Protein AF-A0A497J6K4-F1 (afdb_monomer_lite)

pLDDT: mean 95.67, std 3.27, range [85.44, 98.75]

Foldseek 3Di:
DFDFAQPDDDQKDWDADPFKIKIWGCDPVSPGTDPVDIDMDGDPVRRVVRVVVVCVRVVRTHGPVVVD

Radius of gyration: 13.37 Å; chains: 1; bounding box: 33×24×30 Å

Structure (mmCIF, N/CA/C/O backbone):
data_AF-A0A497J6K4-F1
#
_entry.id   AF-A0A497J6K4-F1
#
loop_
_atom_site.group_PDB
_atom_site.id
_atom_site.type_symbol
_atom_site.label_atom_id
_atom_site.label_alt_id
_atom_site.label_comp_id
_atom_site.label_asym_id
_atom_site.label_entity_id
_atom_site.label_seq_id
_atom_site.pdbx_PDB_ins_code
_atom_site.Cartn_x
_atom_site.Cartn_y
_atom_site.Cartn_z
_atom_site.occupancy
_atom_site.B_iso_or_equiv
_atom_site.auth_seq_id
_atom_site.auth_comp_id
_atom_site.auth_asym_id
_atom_site.auth_atom_id
_atom_site.pdbx_PDB_model_num
ATOM 1 N N . PHE A 1 1 ? 5.793 15.740 7.296 1.00 86.88 1 PHE A N 1
ATOM 2 C CA . PHE A 1 1 ? 5.376 15.002 6.088 1.00 86.88 1 PHE A CA 1
ATOM 3 C C . PHE A 1 1 ? 6.638 14.503 5.403 1.00 86.88 1 PHE A C 1
ATOM 5 O O . PHE A 1 1 ? 7.604 15.255 5.371 1.00 86.88 1 PHE A O 1
ATOM 12 N N . SER A 1 2 ? 6.652 13.253 4.940 1.00 94.50 2 SER A N 1
ATOM 13 C CA . SER A 1 2 ? 7.835 12.595 4.376 1.00 94.50 2 SER A CA 1
ATOM 14 C C . SER A 1 2 ? 7.420 11.796 3.144 1.00 94.50 2 SER A C 1
ATOM 16 O O . SER A 1 2 ? 6.367 11.163 3.157 1.00 94.50 2 SER A O 1
ATOM 18 N N . ILE A 1 3 ? 8.246 11.826 2.102 1.00 96.25 3 ILE A N 1
ATOM 19 C CA . ILE A 1 3 ? 8.052 11.077 0.856 1.00 96.25 3 ILE A CA 1
ATOM 20 C C . ILE A 1 3 ? 9.213 10.093 0.723 1.00 96.25 3 ILE A C 1
ATOM 22 O O . ILE A 1 3 ? 10.334 10.414 1.115 1.00 96.25 3 ILE A O 1
ATOM 26 N N . ARG A 1 4 ? 8.948 8.904 0.179 1.00 97.44 4 ARG A N 1
ATOM 27 C CA . ARG A 1 4 ? 9.972 7.922 -0.194 1.00 97.44 4 ARG A CA 1
ATOM 28 C C . ARG A 1 4 ? 9.658 7.346 -1.570 1.00 97.44 4 ARG A C 1
ATOM 30 O O . ARG A 1 4 ? 8.493 7.303 -1.960 1.00 97.44 4 ARG A O 1
ATOM 37 N N . ILE A 1 5 ? 10.688 6.888 -2.272 1.00 97.44 5 ILE A N 1
ATOM 38 C CA . ILE A 1 5 ? 10.589 6.316 -3.616 1.00 97.44 5 ILE A CA 1
ATOM 39 C C . ILE A 1 5 ? 10.867 4.816 -3.546 1.00 97.44 5 ILE A C 1
ATOM 41 O O . ILE A 1 5 ? 11.928 4.392 -3.086 1.00 97.44 5 ILE A O 1
ATOM 45 N N . PHE A 1 6 ? 9.907 4.014 -4.001 1.00 97.19 6 PHE A N 1
ATOM 46 C CA . PHE A 1 6 ? 10.096 2.584 -4.222 1.00 97.19 6 PHE A CA 1
ATOM 47 C C . PHE A 1 6 ? 10.627 2.385 -5.645 1.00 97.19 6 PHE A C 1
ATOM 49 O O . PHE A 1 6 ? 10.097 2.981 -6.578 1.00 97.19 6 PHE A O 1
ATOM 56 N N . LYS A 1 7 ? 11.701 1.605 -5.813 1.00 96.00 7 LYS A N 1
ATOM 57 C CA . LYS A 1 7 ? 12.414 1.507 -7.103 1.00 96.00 7 LYS A CA 1
ATOM 58 C C . LYS A 1 7 ? 11.713 0.634 -8.147 1.00 96.00 7 LYS A C 1
ATOM 60 O O . LYS A 1 7 ? 12.050 0.721 -9.321 1.00 96.00 7 LYS A O 1
ATOM 65 N N . GLU A 1 8 ? 10.795 -0.223 -7.719 1.00 94.25 8 GLU A N 1
ATOM 66 C CA . GLU A 1 8 ? 10.060 -1.139 -8.591 1.00 94.25 8 GLU A CA 1
ATOM 67 C C . GLU A 1 8 ? 8.616 -0.663 -8.799 1.00 94.25 8 GLU A C 1
ATOM 69 O O . GLU A 1 8 ? 8.121 0.219 -8.093 1.00 94.25 8 GLU A O 1
ATOM 74 N N . ASP A 1 9 ? 7.914 -1.284 -9.746 1.00 91.06 9 ASP A N 1
ATOM 75 C CA . ASP A 1 9 ? 6.511 -0.979 -10.015 1.00 91.06 9 ASP A CA 1
ATOM 76 C C . ASP A 1 9 ? 5.609 -1.416 -8.852 1.00 91.06 9 ASP A C 1
ATOM 78 O O . ASP A 1 9 ? 5.525 -2.596 -8.497 1.00 91.06 9 ASP A O 1
ATOM 82 N N . ILE A 1 10 ? 4.846 -0.471 -8.303 1.00 92.44 10 ILE A N 1
ATOM 83 C CA . ILE A 1 10 ? 3.764 -0.769 -7.363 1.00 92.44 10 ILE A CA 1
ATOM 84 C C . ILE A 1 10 ? 2.481 -1.008 -8.166 1.00 92.44 10 ILE A C 1
ATOM 86 O O . ILE A 1 10 ? 1.890 -0.082 -8.721 1.00 92.44 10 ILE A O 1
ATOM 90 N N .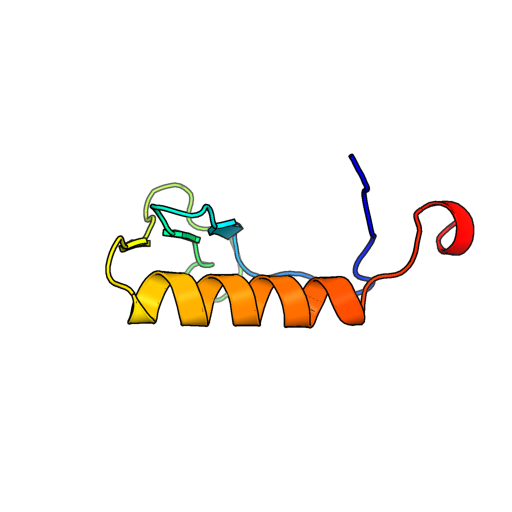 LYS A 1 11 ? 2.023 -2.265 -8.217 1.00 91.50 11 LYS A N 1
ATOM 91 C CA . LYS A 1 11 ? 0.803 -2.674 -8.942 1.00 91.50 11 LYS A CA 1
ATOM 92 C C . LYS A 1 11 ? -0.467 -2.624 -8.084 1.00 91.50 11 LYS A C 1
ATOM 94 O O . LYS A 1 11 ? -1.295 -3.530 -8.135 1.00 91.50 11 LYS A O 1
ATOM 99 N N . LEU A 1 12 ? -0.598 -1.587 -7.262 1.00 94.62 12 LEU A N 1
ATOM 100 C CA . LEU A 1 12 ? -1.748 -1.367 -6.383 1.00 94.62 12 LEU A CA 1
ATOM 101 C C . LEU A 1 12 ? -1.860 0.104 -5.976 1.00 94.62 12 LEU A C 1
ATOM 103 O O . LEU A 1 12 ? -0.874 0.840 -5.995 1.00 94.62 12 LEU A O 1
ATOM 107 N N . GLY A 1 13 ? -3.061 0.509 -5.579 1.00 96.00 13 GLY A N 1
ATOM 108 C CA . GLY A 1 13 ? -3.328 1.752 -4.865 1.00 96.00 13 GLY A CA 1
ATOM 109 C C . GLY A 1 13 ? -3.619 1.437 -3.402 1.00 96.00 13 GLY A C 1
ATOM 110 O O . GLY A 1 13 ? -4.335 0.484 -3.108 1.00 96.00 13 GLY A O 1
ATOM 111 N N . LEU A 1 14 ? -3.057 2.214 -2.477 1.00 97.62 14 LEU A N 1
ATOM 112 C CA . LEU A 1 14 ? -3.264 2.010 -1.046 1.00 97.62 14 LEU A CA 1
ATOM 113 C C . LEU A 1 14 ? -3.406 3.349 -0.331 1.00 97.62 14 LEU A C 1
ATOM 115 O O . LEU A 1 14 ? -2.501 4.180 -0.373 1.00 97.62 14 LEU A O 1
ATOM 119 N N . THR A 1 15 ? -4.506 3.515 0.395 1.00 97.88 15 THR A N 1
ATOM 120 C CA . THR A 1 15 ? -4.654 4.541 1.430 1.00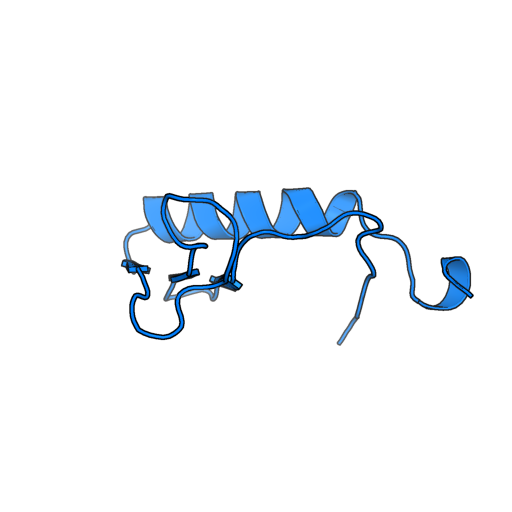 97.88 15 THR A CA 1
ATOM 121 C C . THR A 1 15 ? -5.088 3.858 2.716 1.00 97.88 15 THR A C 1
ATOM 123 O O . THR A 1 15 ? -6.099 3.164 2.744 1.00 97.88 15 THR A O 1
ATOM 126 N N . VAL A 1 16 ? -4.336 4.058 3.796 1.00 98.38 16 VAL A N 1
ATOM 127 C CA . VAL A 1 16 ? -4.689 3.541 5.121 1.00 98.38 16 VAL A CA 1
ATOM 128 C C . VAL A 1 16 ? -4.636 4.665 6.147 1.00 98.38 16 VAL A C 1
ATOM 130 O O . VAL A 1 16 ? -3.688 5.449 6.187 1.00 98.38 16 VAL A O 1
ATOM 133 N N . THR A 1 17 ? -5.677 4.750 6.966 1.00 97.94 17 THR A N 1
ATOM 134 C CA . THR A 1 17 ? -5.786 5.669 8.101 1.00 97.94 17 THR A CA 1
ATOM 135 C C . THR A 1 17 ? -5.988 4.881 9.393 1.00 97.94 17 THR A C 1
ATOM 137 O O . THR A 1 17 ? -5.946 3.652 9.413 1.00 97.94 17 THR A O 1
ATOM 140 N N . ASP A 1 18 ? -6.229 5.585 10.493 1.00 97.56 18 ASP A N 1
ATOM 141 C CA . ASP A 1 18 ? -6.646 4.994 11.763 1.00 97.56 18 ASP A CA 1
ATOM 142 C C . ASP A 1 18 ? -8.061 4.383 11.720 1.00 97.56 18 ASP A C 1
ATOM 144 O O . ASP A 1 18 ? -8.438 3.664 12.645 1.00 97.56 18 ASP A O 1
ATOM 148 N N . LYS A 1 19 ? -8.850 4.660 10.670 1.00 98.12 19 LYS A N 1
ATOM 149 C CA . LYS A 1 19 ? -10.270 4.273 10.578 1.00 98.12 19 LYS A CA 1
ATOM 150 C C . LYS A 1 19 ? -10.644 3.507 9.318 1.00 98.12 19 LYS A C 1
ATOM 152 O O . LYS A 1 19 ? -11.585 2.718 9.364 1.00 98.12 19 LYS A O 1
ATOM 157 N N . TYR A 1 20 ? -9.951 3.749 8.208 1.00 98.50 20 TYR A N 1
ATOM 158 C CA . TYR A 1 20 ? -10.306 3.177 6.913 1.00 98.50 20 TYR A CA 1
ATOM 159 C C . TYR A 1 20 ? -9.085 2.704 6.131 1.00 98.50 20 TYR A C 1
ATOM 161 O O . TYR A 1 20 ? -8.012 3.304 6.181 1.00 98.50 20 TYR A O 1
ATOM 169 N N . LEU A 1 21 ? -9.304 1.641 5.370 1.00 98.62 21 LEU A N 1
ATOM 170 C CA . LEU A 1 21 ? -8.468 1.161 4.284 1.00 98.62 21 LEU A CA 1
ATOM 171 C C . LEU A 1 21 ? -9.221 1.399 2.971 1.00 98.62 21 LEU A C 1
ATOM 173 O O . LEU A 1 21 ? -10.397 1.058 2.883 1.00 98.62 21 LEU A O 1
ATOM 177 N N . SER A 1 22 ? -8.532 1.938 1.973 1.00 98.25 22 SER A N 1
ATOM 178 C CA . SER A 1 22 ? -8.907 1.926 0.557 1.00 98.25 22 SER A CA 1
ATOM 179 C C . SER A 1 22 ? -7.781 1.223 -0.201 1.00 98.25 22 SER A C 1
ATOM 181 O O . SER A 1 22 ? -6.596 1.515 0.020 1.00 98.25 22 SER A O 1
ATOM 183 N N . PHE A 1 23 ? -8.144 0.227 -1.002 1.00 97.75 23 PHE A N 1
ATOM 184 C CA . PHE A 1 23 ? -7.221 -0.688 -1.654 1.00 97.75 23 PHE A CA 1
ATOM 185 C C . PHE A 1 23 ? -7.683 -1.024 -3.074 1.00 97.75 23 PHE A C 1
ATOM 187 O O . PHE A 1 23 ? -8.623 -1.797 -3.279 1.00 97.75 23 PHE A O 1
ATOM 194 N N . GLY A 1 24 ? -6.967 -0.471 -4.051 1.00 96.81 24 GLY A N 1
ATOM 195 C CA . GLY A 1 24 ? -7.225 -0.663 -5.472 1.00 96.81 24 GLY A CA 1
ATOM 196 C C . GLY A 1 24 ? -6.194 -1.579 -6.120 1.00 96.81 24 GLY A C 1
ATOM 197 O O . GLY A 1 24 ? -5.015 -1.585 -5.752 1.00 96.81 24 GLY A O 1
ATOM 198 N N . LEU A 1 25 ? -6.631 -2.343 -7.117 1.00 95.06 25 LEU A N 1
ATOM 199 C CA . LEU A 1 25 ? -5.824 -3.353 -7.796 1.00 95.06 25 LEU A CA 1
ATOM 200 C C . LEU A 1 25 ? -5.758 -3.108 -9.303 1.00 95.06 25 LEU A C 1
ATOM 202 O O . LEU A 1 25 ? -6.519 -2.337 -9.887 1.00 95.06 25 LEU A O 1
ATOM 206 N N . TYR A 1 26 ? -4.809 -3.785 -9.939 1.00 94.25 26 TYR A N 1
ATOM 207 C CA . TYR A 1 26 ? -4.776 -3.888 -11.391 1.00 94.25 26 TYR A CA 1
ATOM 208 C C . TYR A 1 26 ? -5.849 -4.862 -11.887 1.00 94.25 26 TYR A C 1
ATOM 210 O O . TYR A 1 26 ? -6.306 -5.734 -11.148 1.00 94.25 26 TYR A O 1
ATOM 218 N N . THR A 1 27 ? -6.218 -4.717 -13.159 1.00 92.06 27 THR A N 1
ATOM 219 C CA . THR A 1 27 ? -7.058 -5.666 -13.891 1.00 92.06 27 THR A CA 1
ATOM 220 C C . THR A 1 27 ? -6.468 -7.072 -13.815 1.00 92.06 27 THR A C 1
ATOM 222 O O . THR A 1 27 ? -5.259 -7.232 -13.655 1.00 92.06 27 THR A O 1
ATOM 225 N N . GLU A 1 28 ? -7.300 -8.106 -13.964 1.00 88.62 28 GLU A N 1
ATOM 226 C CA . G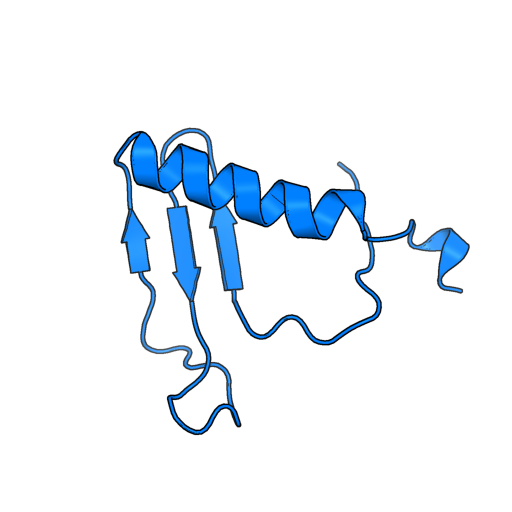LU A 1 28 ? -6.859 -9.508 -13.844 1.00 88.62 28 GLU A CA 1
ATOM 227 C C . GLU A 1 28 ? -5.708 -9.868 -14.798 1.00 88.62 28 GLU A C 1
ATOM 229 O O . GLU A 1 28 ? -4.850 -10.682 -14.466 1.00 88.62 28 GLU A O 1
ATOM 234 N N . ASP A 1 29 ? -5.643 -9.223 -15.969 1.00 91.19 29 ASP A N 1
ATOM 235 C CA . ASP A 1 29 ? -4.553 -9.399 -16.934 1.00 91.19 29 ASP A CA 1
ATOM 236 C C . ASP A 1 29 ? -3.251 -8.665 -16.549 1.00 91.19 29 ASP A C 1
ATOM 238 O O . ASP A 1 29 ? -2.238 -8.780 -17.243 1.00 91.19 29 ASP A O 1
ATOM 242 N N . GLY A 1 30 ? -3.271 -7.900 -15.455 1.00 87.31 30 GLY A N 1
ATOM 243 C CA . GLY A 1 30 ? -2.139 -7.197 -14.863 1.00 87.31 30 GLY A CA 1
ATOM 244 C C . GLY A 1 30 ? -1.613 -6.019 -15.681 1.00 87.31 30 GLY A C 1
ATOM 245 O O . GLY A 1 30 ? -0.522 -5.523 -15.379 1.00 87.31 30 GLY A O 1
ATOM 246 N N . LYS A 1 31 ? -2.336 -5.584 -16.724 1.00 90.12 31 LYS A N 1
ATOM 247 C CA . LYS A 1 31 ? -1.850 -4.571 -17.676 1.00 90.12 31 LYS A CA 1
ATOM 248 C C . LYS A 1 31 ? -2.196 -3.143 -17.287 1.00 90.12 31 LYS A C 1
ATOM 250 O O . LYS A 1 31 ? -1.498 -2.227 -17.719 1.00 90.12 31 LYS A O 1
ATOM 255 N N . ARG A 1 32 ? -3.281 -2.926 -16.542 1.00 92.56 32 ARG A N 1
ATOM 256 C CA . ARG A 1 32 ? -3.760 -1.587 -16.176 1.00 92.56 32 ARG A CA 1
ATOM 257 C C . ARG A 1 32 ? -4.256 -1.577 -14.742 1.00 92.56 32 ARG A C 1
ATOM 259 O O . ARG A 1 32 ? -4.817 -2.562 -14.283 1.00 92.56 32 ARG A O 1
ATOM 266 N N . TYR A 1 33 ? -4.085 -0.450 -14.066 1.00 93.94 33 TYR A N 1
ATOM 267 C CA . TYR A 1 33 ? -4.827 -0.172 -12.842 1.00 93.94 33 TYR A CA 1
ATOM 268 C C . TYR A 1 33 ? -6.324 -0.076 -13.170 1.00 93.94 33 TYR A C 1
ATOM 270 O O . TYR A 1 33 ? -6.667 0.556 -14.173 1.00 93.94 33 TYR A O 1
ATOM 278 N N . ASP A 1 34 ? -7.198 -0.691 -12.368 1.00 94.06 34 ASP A N 1
ATOM 279 C CA . ASP A 1 34 ? -8.647 -0.540 -12.534 1.00 94.06 34 ASP A CA 1
ATOM 280 C C . ASP A 1 34 ? -9.152 0.633 -11.677 1.00 94.06 34 ASP A C 1
ATOM 282 O O . ASP A 1 34 ? -9.213 0.519 -10.454 1.00 94.06 34 ASP A O 1
ATOM 286 N N . PRO A 1 35 ? -9.522 1.778 -12.277 1.00 90.19 35 PRO A N 1
ATOM 287 C CA . PRO A 1 35 ? -10.013 2.920 -11.516 1.00 90.19 35 PRO A CA 1
ATOM 288 C C . PRO A 1 35 ? -11.462 2.752 -11.035 1.00 90.19 35 PRO A C 1
ATOM 290 O O . PRO A 1 35 ? -11.943 3.604 -10.292 1.00 90.19 35 PRO A O 1
ATOM 293 N N . ASN A 1 36 ? -12.182 1.717 -11.483 1.00 92.56 36 ASN A N 1
ATOM 294 C CA . ASN A 1 36 ? -13.611 1.556 -11.206 1.00 92.56 36 ASN A CA 1
ATOM 295 C C . ASN A 1 36 ? -13.892 0.699 -9.968 1.00 92.56 36 ASN A C 1
ATOM 297 O O . ASN A 1 36 ? -15.030 0.674 -9.498 1.00 92.56 36 ASN A O 1
ATOM 301 N N . VAL A 1 37 ? -12.887 -0.016 -9.458 1.00 91.62 37 VAL A N 1
ATOM 302 C CA . VAL A 1 37 ? -13.033 -0.939 -8.331 1.00 91.62 37 VAL A CA 1
ATOM 303 C C . VAL A 1 37 ? -12.064 -0.550 -7.225 1.00 91.62 37 VAL A C 1
ATOM 305 O O . VAL A 1 37 ? -10.8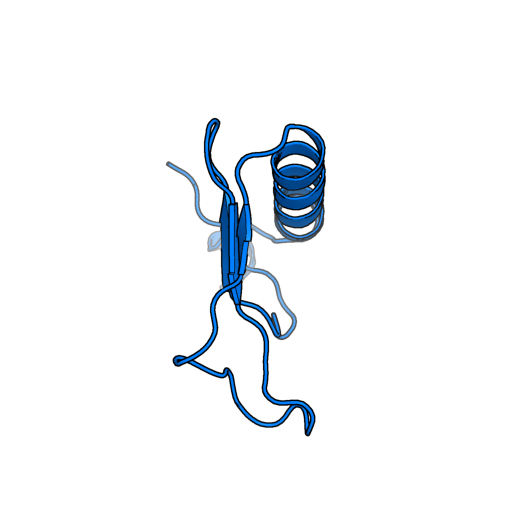53 -0.522 -7.424 1.00 91.62 37 VAL A O 1
ATOM 308 N N . ASP A 1 38 ? -12.612 -0.295 -6.039 1.00 94.94 38 ASP A N 1
ATOM 309 C CA . ASP A 1 38 ? -11.837 -0.039 -4.830 1.00 94.94 38 ASP A CA 1
ATOM 310 C C . ASP A 1 38 ? -12.410 -0.845 -3.663 1.00 94.94 38 ASP A C 1
ATOM 312 O O . ASP A 1 38 ? -13.624 -0.870 -3.432 1.00 94.94 38 ASP A O 1
ATOM 316 N N . LEU A 1 39 ? -11.533 -1.531 -2.932 1.00 95.62 39 LEU A N 1
ATOM 317 C CA . LEU A 1 39 ? -11.905 -2.286 -1.744 1.00 95.62 39 LEU A CA 1
ATOM 318 C C . LEU A 1 39 ? -11.780 -1.375 -0.527 1.00 95.62 39 LEU A C 1
ATOM 320 O O . LEU A 1 39 ? -10.680 -0.988 -0.136 1.00 95.62 39 LEU A O 1
ATOM 324 N N . VAL A 1 40 ? -12.917 -1.071 0.100 1.00 97.56 40 VAL A N 1
ATOM 325 C CA . VAL A 1 40 ? -12.964 -0.247 1.311 1.00 97.56 40 VAL A CA 1
ATOM 326 C C . VAL A 1 40 ? -13.205 -1.125 2.535 1.00 97.56 40 VAL A C 1
ATOM 328 O O . VAL A 1 40 ? -14.155 -1.906 2.580 1.00 97.56 40 VAL A O 1
ATOM 331 N N . GLY A 1 41 ? -12.354 -0.982 3.550 1.00 97.62 41 GLY A N 1
ATOM 332 C CA . GLY A 1 41 ? -12.435 -1.733 4.801 1.00 97.62 41 GLY A CA 1
ATOM 333 C C . GLY A 1 41 ? -12.310 -0.840 6.034 1.00 97.62 41 GLY A C 1
ATOM 334 O O . GLY A 1 41 ? -11.639 0.187 6.006 1.00 97.62 41 GLY A O 1
ATOM 335 N N . SER A 1 42 ? -12.942 -1.246 7.135 1.00 98.31 42 SER A N 1
ATOM 336 C CA . SER A 1 42 ? -12.875 -0.553 8.435 1.00 98.31 42 SER A CA 1
ATOM 337 C C . SER A 1 42 ? -12.683 -1.500 9.626 1.00 98.31 42 SER A C 1
ATOM 339 O O . SER A 1 42 ? -12.643 -1.057 10.775 1.00 98.31 42 SER A O 1
ATOM 341 N N . SER A 1 43 ? -12.560 -2.812 9.382 1.00 98.56 43 SER A N 1
ATOM 342 C CA . SER A 1 43 ? -12.266 -3.774 10.446 1.00 98.56 43 SER A CA 1
ATOM 343 C C . SER A 1 43 ? -10.832 -3.609 10.948 1.00 98.56 43 SER A C 1
ATOM 345 O O . SER A 1 43 ? -9.945 -3.169 10.214 1.00 98.56 43 SER A O 1
ATOM 347 N N . LYS A 1 44 ? -10.573 -4.004 12.198 1.00 98.44 44 LYS A N 1
ATOM 348 C CA . LYS A 1 44 ? -9.224 -3.926 12.783 1.00 98.44 44 LYS A CA 1
ATOM 349 C C . LYS A 1 44 ? -8.210 -4.727 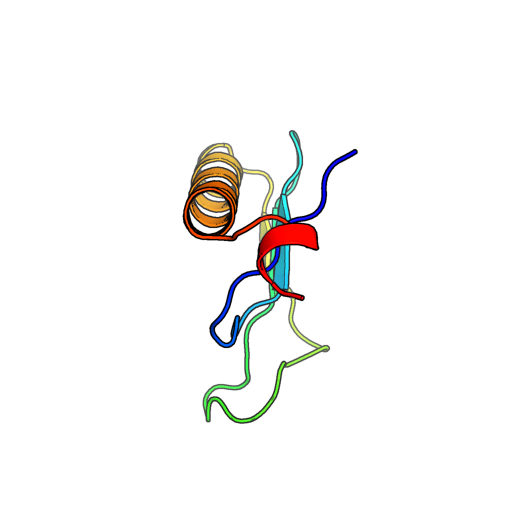11.969 1.00 98.44 44 LYS A C 1
ATOM 351 O O . LYS A 1 44 ? -7.069 -4.302 11.816 1.00 98.44 44 LYS A O 1
ATOM 356 N N . GLU A 1 45 ? -8.640 -5.859 11.427 1.00 98.38 45 GLU A N 1
ATOM 357 C CA . GLU A 1 45 ? -7.840 -6.745 10.591 1.00 98.38 45 GLU A CA 1
ATOM 358 C C . GLU A 1 45 ? -7.479 -6.062 9.268 1.00 98.38 45 GLU A C 1
ATOM 360 O O . GLU A 1 45 ? -6.315 -6.089 8.876 1.00 98.38 45 GLU A O 1
ATOM 365 N N . ALA A 1 46 ? -8.437 -5.382 8.624 1.00 98.19 46 ALA A N 1
ATOM 366 C CA . ALA A 1 46 ? -8.188 -4.625 7.399 1.00 98.19 46 ALA A CA 1
ATOM 367 C C . ALA A 1 46 ? -7.191 -3.481 7.641 1.00 98.19 46 ALA A C 1
ATOM 369 O O . ALA A 1 46 ? -6.233 -3.325 6.886 1.00 98.19 46 ALA A O 1
ATOM 370 N N . LEU A 1 47 ? -7.361 -2.723 8.729 1.00 98.75 47 LEU A N 1
ATOM 371 C CA . LEU A 1 47 ? -6.452 -1.628 9.087 1.00 98.75 47 LEU A CA 1
ATOM 372 C C . LEU A 1 47 ? -5.045 -2.136 9.421 1.00 98.75 47 LEU A C 1
ATOM 374 O O . LEU A 1 47 ? -4.053 -1.565 8.968 1.00 98.75 47 LEU A O 1
ATOM 378 N N . SER A 1 48 ? -4.947 -3.230 10.181 1.00 98.56 48 SER A N 1
ATOM 379 C CA . SER A 1 48 ? -3.665 -3.844 10.533 1.00 98.56 48 SER A CA 1
ATOM 380 C C . SER A 1 48 ? -2.935 -4.368 9.298 1.00 98.56 48 SER A C 1
ATOM 382 O O . SER A 1 48 ? -1.747 -4.086 9.128 1.00 98.56 48 SER A O 1
ATOM 384 N N . TRP A 1 49 ? -3.646 -5.062 8.407 1.00 98.50 49 TRP A N 1
ATOM 385 C CA . TRP A 1 49 ? -3.089 -5.550 7.151 1.00 98.50 49 TRP A CA 1
ATOM 386 C C . TRP A 1 49 ? -2.642 -4.399 6.240 1.00 98.50 49 TRP A C 1
ATOM 388 O O . TRP A 1 49 ? -1.506 -4.403 5.766 1.00 98.50 49 TRP A O 1
ATOM 398 N N . GLY A 1 50 ? -3.479 -3.371 6.065 1.00 98.38 50 GLY A N 1
ATOM 399 C CA . GLY A 1 50 ? -3.165 -2.199 5.245 1.00 98.38 50 GLY A CA 1
ATOM 400 C C . GLY A 1 50 ? -1.951 -1.422 5.756 1.00 98.38 50 GLY A C 1
ATOM 401 O O . GLY A 1 50 ? -1.069 -1.061 4.979 1.00 98.38 50 GLY A O 1
ATOM 402 N N . MET A 1 51 ? -1.844 -1.225 7.074 1.00 98.62 51 MET A N 1
ATOM 403 C CA . MET A 1 51 ? -0.667 -0.608 7.693 1.00 98.62 51 MET A CA 1
ATOM 404 C C . MET A 1 51 ? 0.586 -1.477 7.520 1.00 98.62 51 MET A C 1
ATOM 406 O O . MET A 1 51 ? 1.670 -0.958 7.255 1.00 98.62 51 MET A O 1
ATOM 410 N N . GLY A 1 52 ? 0.448 -2.801 7.629 1.00 98.56 52 GLY A N 1
ATOM 411 C CA . GLY A 1 52 ? 1.529 -3.743 7.346 1.00 98.56 52 GLY A CA 1
ATOM 412 C C . GLY A 1 52 ? 2.042 -3.623 5.909 1.00 98.56 52 GLY A C 1
ATOM 413 O O . GLY A 1 52 ? 3.252 -3.531 5.697 1.00 98.56 52 GLY A O 1
ATOM 414 N N . LEU A 1 53 ? 1.133 -3.543 4.933 1.00 98.06 53 LEU A N 1
ATOM 415 C CA . LEU A 1 53 ? 1.474 -3.359 3.523 1.00 98.06 53 LEU A CA 1
ATOM 416 C C . LEU A 1 53 ? 2.137 -1.998 3.263 1.00 98.06 53 LEU A C 1
ATOM 418 O O . LEU A 1 53 ? 3.156 -1.935 2.577 1.00 98.06 53 LEU A O 1
ATOM 422 N N . PHE A 1 54 ? 1.626 -0.919 3.863 1.00 98.00 54 PHE A N 1
ATOM 423 C CA . PHE A 1 54 ? 2.268 0.397 3.797 1.00 98.00 54 PHE A CA 1
ATOM 424 C C . PHE A 1 54 ? 3.709 0.340 4.319 1.00 98.00 54 PHE A C 1
ATOM 426 O O . PHE A 1 54 ? 4.633 0.780 3.634 1.00 98.00 54 PHE A O 1
ATOM 433 N N . LYS A 1 55 ? 3.924 -0.253 5.502 1.00 98.31 55 LYS A N 1
ATOM 434 C CA . LYS A 1 55 ? 5.262 -0.396 6.095 1.00 98.31 55 LYS A CA 1
ATOM 435 C C . LYS A 1 55 ? 6.188 -1.253 5.236 1.00 98.31 55 LYS A C 1
ATOM 437 O O . LYS A 1 55 ? 7.354 -0.904 5.096 1.00 98.31 55 LYS A O 1
ATOM 442 N N . TYR A 1 56 ? 5.677 -2.324 4.624 1.00 98.00 56 TYR A N 1
ATOM 443 C CA . TYR A 1 56 ? 6.457 -3.175 3.723 1.00 98.00 56 TYR A CA 1
ATOM 444 C C . TYR A 1 56 ? 7.123 -2.368 2.601 1.00 98.00 56 TYR A C 1
ATOM 446 O O . TYR A 1 56 ? 8.327 -2.535 2.377 1.00 98.00 56 TYR A O 1
ATOM 454 N N . TYR A 1 57 ? 6.360 -1.495 1.931 1.00 97.94 57 TYR A N 1
ATOM 455 C CA . TYR A 1 57 ? 6.893 -0.611 0.894 1.00 97.94 57 TYR A CA 1
ATOM 456 C C . TYR A 1 57 ? 7.750 0.494 1.499 1.00 97.94 57 TYR A C 1
ATOM 458 O O . TYR A 1 57 ? 8.877 0.690 1.062 1.00 97.94 57 TYR A O 1
ATOM 466 N N . TRP A 1 58 ? 7.258 1.171 2.540 1.00 97.50 58 TRP A N 1
ATOM 467 C CA . TRP A 1 58 ? 7.968 2.271 3.187 1.00 97.50 58 TRP A CA 1
ATOM 468 C C . TRP A 1 58 ? 9.387 1.885 3.594 1.00 97.50 58 TRP A C 1
ATOM 470 O O . TRP A 1 58 ? 10.327 2.596 3.257 1.00 97.50 58 TRP A O 1
ATOM 480 N N . ASP A 1 59 ? 9.549 0.754 4.279 1.00 97.94 59 ASP A N 1
ATOM 481 C CA . ASP A 1 59 ? 10.830 0.302 4.823 1.00 97.94 59 ASP A CA 1
ATOM 482 C C . ASP A 1 59 ? 11.825 -0.126 3.723 1.00 97.94 59 ASP A C 1
ATOM 484 O O . ASP A 1 59 ? 13.025 -0.188 3.981 1.00 97.94 59 ASP A O 1
ATOM 488 N N . ARG A 1 60 ? 11.349 -0.373 2.493 1.00 97.88 60 ARG A N 1
ATOM 489 C CA . ARG A 1 60 ? 12.159 -0.720 1.306 1.00 97.88 60 ARG A CA 1
ATOM 490 C C . ARG A 1 60 ? 12.349 0.434 0.323 1.00 97.88 60 ARG A C 1
ATOM 492 O O . ARG A 1 60 ? 13.127 0.310 -0.620 1.00 97.88 60 ARG A O 1
ATOM 499 N N . SER A 1 61 ? 11.633 1.532 0.509 1.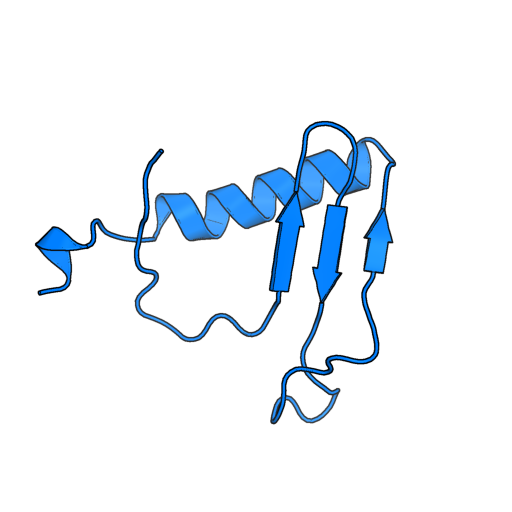00 98.00 61 SER A N 1
ATOM 500 C CA . SER A 1 61 ? 11.796 2.735 -0.298 1.00 98.00 61 SER A CA 1
ATOM 501 C C . SER A 1 61 ? 13.021 3.527 0.155 1.00 98.00 61 SER A C 1
ATOM 503 O O . SER A 1 61 ? 13.464 3.412 1.293 1.00 98.00 61 SER A O 1
ATOM 505 N N . ILE A 1 62 ? 13.556 4.385 -0.701 1.00 97.94 62 ILE A N 1
ATOM 506 C CA . ILE A 1 62 ? 14.669 5.291 -0.373 1.00 97.94 62 ILE A CA 1
ATOM 507 C C . ILE A 1 62 ? 14.188 6.739 -0.314 1.00 97.94 62 ILE A C 1
ATOM 509 O O . ILE A 1 62 ? 13.051 7.029 -0.705 1.00 97.94 62 ILE A O 1
ATOM 513 N N . SER A 1 63 ? 15.001 7.645 0.224 1.00 96.94 63 SER A N 1
ATOM 514 C CA . SER A 1 63 ? 14.661 9.064 0.179 1.00 96.94 63 SER A CA 1
ATOM 515 C C . SER A 1 63 ? 14.704 9.590 -1.269 1.00 96.94 63 SER A C 1
ATOM 517 O O . SER A 1 63 ? 15.383 9.006 -2.119 1.00 96.94 63 SER A O 1
ATOM 519 N N . PRO A 1 64 ? 13.978 10.675 -1.592 1.00 96.38 64 PRO A N 1
ATOM 520 C CA . PRO A 1 64 ? 14.080 11.310 -2.902 1.00 96.38 64 PRO A CA 1
ATOM 521 C C . PRO A 1 64 ? 15.512 11.740 -3.252 1.00 96.38 64 PRO A C 1
ATOM 523 O O . PRO A 1 64 ? 15.902 11.658 -4.411 1.00 96.38 64 PRO A O 1
ATOM 526 N N . GLU A 1 65 ? 16.303 12.151 -2.259 1.00 95.62 65 GLU A N 1
ATOM 527 C CA . GLU A 1 65 ? 17.702 12.557 -2.432 1.00 95.62 65 GLU A CA 1
ATOM 528 C C . GLU A 1 65 ? 18.617 11.381 -2.798 1.00 95.62 65 GLU A C 1
ATOM 530 O O . GLU A 1 65 ? 19.563 11.570 -3.549 1.00 95.62 65 GLU A O 1
ATOM 535 N N . GLU A 1 66 ? 18.337 10.171 -2.303 1.00 94.25 66 GLU A N 1
ATOM 536 C CA . GLU A 1 66 ? 19.085 8.949 -2.649 1.00 94.25 66 GLU A CA 1
ATOM 537 C C . GLU A 1 66 ? 18.740 8.396 -4.046 1.00 94.25 66 GLU A C 1
ATOM 539 O O . GLU A 1 66 ? 19.403 7.476 -4.533 1.00 94.25 66 GLU A O 1
ATOM 544 N N . TYR A 1 67 ? 17.648 8.869 -4.655 1.00 92.06 67 TYR A N 1
ATOM 545 C CA . TYR A 1 67 ? 17.173 8.394 -5.957 1.00 92.06 67 TYR A CA 1
ATOM 546 C C . TYR A 1 67 ? 17.733 9.210 -7.134 1.00 92.06 67 TYR A C 1
ATOM 548 O O . TYR A 1 67 ? 17.825 8.672 -8.238 1.00 92.06 67 TYR A O 1
ATOM 556 N N . LEU A 1 68 ? 18.060 10.487 -6.902 1.00 85.44 68 LEU A N 1
ATOM 557 C CA . LEU A 1 68 ? 18.637 11.419 -7.882 1.00 85.44 68 LEU A CA 1
ATOM 558 C C . LEU A 1 68 ? 20.139 11.178 -8.085 1.00 85.44 68 LEU A C 1
ATOM 560 O O . LEU A 1 68 ? 20.584 11.347 -9.243 1.00 85.44 68 LEU A O 1
#

Secondary structure (DSSP, 8-state):
----B-SS---EEEEE-SS-EEEEEE-TTSSSEEEEEEEEE-SHHHHHHHHHHHHHHHTT-B-HHHH-

Sequence (68 aa):
FSIRIFKEDIKLGLTVTDKYLSFGLYTEDGKRYDPNVDLVGSSKEALSWGMGLFKYYWDRSISPEEYL